Protein AF-A0A3R6DDG1-F1 (afdb_monomer)

Sequence (62 aa):
MNTDQTAFLDSHMQWIVEAGEITVGVGGSSEEIQLTGKFVITDTAVIDGKTRGFYAKSNIVD

Organism: NCBI:txid410072

pLDDT: mean 91.74, std 7.58, range [64.69, 97.88]

Foldseek 3Di:
DDQLLVWDQDPVRFTKRDWDKDKDFDDPDPVGTDDIDIDTDHDMDTDDPVPRDNDDDDDDDD

Secondary structure (DSSP, 8-state):
--GGGG-EE-TTS-EEEPPEEEEEEEESSSS-EEEEEEEEE-S-EE--TTT--SS-------

Structure (mmCIF, N/CA/C/O backbone):
data_AF-A0A3R6DDG1-F1
#
_entry.id   AF-A0A3R6DDG1-F1
#
loop_
_atom_site.group_PDB
_atom_site.id
_atom_site.type_symbol
_atom_site.label_atom_id
_atom_site.label_alt_id
_atom_site.label_comp_id
_atom_site.label_asym_id
_atom_site.label_entity_id
_atom_site.label_seq_id
_atom_site.pdbx_PDB_ins_code
_atom_site.Cartn_x
_atom_site.Cartn_y
_atom_site.Cartn_z
_atom_site.occupancy
_atom_site.B_iso_or_equiv
_atom_site.auth_seq_id
_atom_site.auth_comp_id
_atom_site.auth_asym_id
_atom_site.auth_atom_id
_atom_site.pdbx_PDB_model_num
ATOM 1 N N . MET A 1 1 ? -3.532 5.784 -8.344 1.00 64.69 1 MET A N 1
ATOM 2 C CA . MET A 1 1 ? -2.815 5.300 -7.148 1.00 64.69 1 MET A CA 1
ATOM 3 C C . MET A 1 1 ? -1.373 5.061 -7.547 1.00 64.69 1 MET A C 1
ATOM 5 O O . MET A 1 1 ? -1.176 4.505 -8.618 1.00 64.69 1 MET A O 1
ATOM 9 N N . ASN A 1 2 ? -0.399 5.531 -6.768 1.00 82.38 2 ASN A N 1
ATOM 10 C CA . ASN A 1 2 ? 1.005 5.184 -6.986 1.00 82.38 2 ASN A CA 1
ATOM 11 C C . ASN A 1 2 ? 1.373 4.106 -5.959 1.00 82.38 2 ASN A C 1
ATOM 13 O O . ASN A 1 2 ? 1.177 4.323 -4.764 1.00 82.38 2 ASN A O 1
ATOM 17 N N . THR A 1 3 ? 1.777 2.925 -6.427 1.00 87.44 3 THR A N 1
ATOM 18 C CA . THR A 1 3 ? 2.037 1.754 -5.569 1.00 87.44 3 THR A CA 1
ATOM 19 C C . THR A 1 3 ? 3.301 1.920 -4.735 1.00 87.44 3 THR A C 1
ATOM 21 O O . THR A 1 3 ? 3.441 1.288 -3.699 1.00 87.44 3 THR A O 1
ATOM 24 N N . ASP A 1 4 ? 4.190 2.833 -5.118 1.00 89.50 4 ASP A N 1
ATOM 25 C CA . ASP A 1 4 ? 5.396 3.166 -4.363 1.00 89.50 4 ASP A CA 1
ATOM 26 C C . ASP A 1 4 ? 5.117 3.710 -2.941 1.00 89.50 4 ASP A C 1
ATOM 28 O O . ASP A 1 4 ? 5.976 3.631 -2.061 1.00 89.50 4 ASP A O 1
ATOM 32 N N . GLN A 1 5 ? 3.895 4.181 -2.671 1.00 90.12 5 GLN A N 1
ATOM 33 C CA . GLN A 1 5 ? 3.442 4.588 -1.337 1.00 90.12 5 GLN A CA 1
ATOM 34 C C . GLN A 1 5 ? 3.323 3.411 -0.370 1.00 90.12 5 GLN A C 1
ATOM 36 O O . GLN A 1 5 ? 3.415 3.611 0.838 1.00 90.12 5 GLN A O 1
ATOM 41 N N . THR A 1 6 ? 3.142 2.193 -0.885 1.00 92.62 6 THR A N 1
ATOM 42 C CA . THR A 1 6 ? 3.088 0.972 -0.072 1.00 92.62 6 THR A CA 1
ATOM 43 C C . THR A 1 6 ? 4.463 0.330 0.093 1.00 92.62 6 THR A C 1
ATOM 45 O O . THR A 1 6 ? 4.554 -0.762 0.648 1.00 92.62 6 THR A O 1
ATOM 48 N N . ALA A 1 7 ? 5.530 0.955 -0.417 1.00 94.50 7 ALA A N 1
ATOM 49 C CA . ALA A 1 7 ? 6.850 0.357 -0.361 1.00 94.50 7 ALA A CA 1
ATOM 50 C C . ALA A 1 7 ? 7.462 0.422 1.042 1.00 94.50 7 ALA A C 1
ATOM 52 O O . ALA A 1 7 ? 7.313 1.412 1.765 1.00 94.50 7 ALA A O 1
ATOM 53 N N . PHE A 1 8 ? 8.236 -0.603 1.377 1.00 94.38 8 PHE A N 1
ATOM 54 C CA . PHE A 1 8 ? 8.981 -0.722 2.628 1.00 94.38 8 PHE A CA 1
ATOM 55 C C . PHE A 1 8 ? 10.428 -1.150 2.355 1.00 94.38 8 PHE A C 1
ATOM 57 O O . PHE A 1 8 ? 10.795 -1.421 1.211 1.00 94.38 8 PHE A O 1
ATOM 64 N N . LEU A 1 9 ? 11.267 -1.142 3.393 1.00 96.00 9 LEU A N 1
ATOM 65 C CA . LEU A 1 9 ? 12.638 -1.644 3.311 1.00 96.00 9 LEU A CA 1
ATOM 66 C C . LEU A 1 9 ? 12.659 -3.141 3.612 1.00 96.00 9 LEU A C 1
ATOM 68 O O . LEU A 1 9 ? 12.168 -3.563 4.659 1.00 96.00 9 LEU A O 1
ATOM 72 N N . ASP A 1 10 ? 13.252 -3.920 2.713 1.00 96.38 10 ASP A N 1
ATOM 73 C CA . ASP A 1 10 ? 13.515 -5.338 2.946 1.00 96.38 10 ASP A CA 1
ATOM 74 C C . ASP A 1 10 ? 14.755 -5.556 3.844 1.00 96.38 10 ASP A C 1
ATOM 76 O O . ASP A 1 10 ? 15.417 -4.614 4.293 1.00 96.38 10 ASP A O 1
ATOM 80 N N . SER A 1 11 ? 15.112 -6.821 4.091 1.00 96.94 11 SER A N 1
ATOM 81 C CA . SER A 1 11 ? 16.291 -7.188 4.891 1.00 96.94 11 SER A CA 1
ATOM 82 C C . SER A 1 11 ? 17.632 -6.746 4.288 1.00 96.94 11 SER A C 1
ATOM 84 O O . SER A 1 11 ? 18.641 -6.746 4.992 1.00 96.94 11 SER A O 1
ATOM 86 N N . HIS A 1 12 ? 17.661 -6.384 3.004 1.00 96.50 12 HIS A N 1
ATOM 87 C CA . HIS A 1 12 ? 18.841 -5.902 2.287 1.00 96.50 12 HIS A CA 1
ATOM 88 C C . HIS A 1 12 ? 18.856 -4.376 2.144 1.00 96.50 12 HIS A C 1
ATOM 90 O O . HIS A 1 12 ? 19.706 -3.841 1.430 1.00 96.50 12 HIS A O 1
ATOM 96 N N . MET A 1 13 ? 17.950 -3.666 2.828 1.00 95.12 13 MET A N 1
ATOM 97 C CA . MET A 1 13 ? 17.791 -2.212 2.741 1.00 95.12 13 MET A CA 1
ATOM 98 C C . MET A 1 13 ? 17.405 -1.725 1.333 1.00 95.12 13 MET A C 1
ATOM 100 O O . MET A 1 13 ? 17.724 -0.596 0.949 1.00 95.12 13 MET A O 1
ATOM 104 N N . GLN A 1 14 ? 16.703 -2.557 0.560 1.00 96.06 14 GLN A N 1
ATOM 105 C CA . GLN A 1 14 ? 16.125 -2.182 -0.726 1.00 96.06 14 GLN A CA 1
ATOM 106 C C . GLN A 1 14 ? 14.674 -1.740 -0.539 1.00 96.06 14 GLN A C 1
ATOM 108 O O . GLN A 1 14 ? 13.912 -2.354 0.205 1.00 96.06 14 GLN A O 1
ATOM 113 N N . TRP A 1 15 ? 14.279 -0.670 -1.232 1.00 96.12 15 TRP A N 1
ATOM 114 C CA . TRP A 1 15 ? 12.877 -0.267 -1.287 1.00 96.12 15 TRP A CA 1
ATOM 115 C C . TRP A 1 15 ? 12.113 -1.202 -2.220 1.00 96.12 15 TRP A C 1
ATOM 117 O O . TRP A 1 15 ? 12.450 -1.310 -3.401 1.00 96.12 15 TRP A O 1
ATOM 127 N N . ILE A 1 16 ? 11.077 -1.848 -1.694 1.00 96.94 16 ILE A N 1
ATOM 128 C CA . ILE A 1 16 ? 10.286 -2.851 -2.406 1.00 96.94 16 ILE A CA 1
ATOM 129 C C . ILE A 1 16 ? 8.794 -2.576 -2.253 1.00 96.94 16 ILE A C 1
ATOM 131 O O . ILE A 1 16 ? 8.323 -2.225 -1.174 1.00 96.94 16 ILE A O 1
ATOM 135 N N . VAL A 1 17 ? 8.055 -2.751 -3.345 1.00 96.06 17 VAL A N 1
ATOM 136 C CA . VAL A 1 17 ? 6.603 -2.941 -3.349 1.00 96.06 17 VAL A CA 1
ATOM 137 C C . VAL A 1 17 ? 6.353 -4.439 -3.485 1.00 96.06 17 VAL A C 1
ATOM 139 O O . VAL A 1 17 ? 6.895 -5.058 -4.397 1.00 96.06 17 VAL A O 1
ATOM 142 N N . GLU A 1 18 ? 5.554 -5.020 -2.596 1.00 96.56 18 GLU A N 1
ATOM 143 C CA . GLU A 1 18 ? 5.275 -6.459 -2.572 1.00 96.56 18 GLU A CA 1
ATOM 144 C C . GLU A 1 18 ? 3.912 -6.783 -3.203 1.00 96.56 18 GLU A C 1
ATOM 146 O O . GLU A 1 18 ? 2.921 -6.096 -2.947 1.00 96.56 18 GLU A O 1
ATOM 151 N N . ALA A 1 19 ? 3.862 -7.834 -4.029 1.00 97.31 19 ALA A N 1
ATOM 152 C CA . ALA A 1 19 ? 2.618 -8.399 -4.536 1.00 97.31 19 ALA A CA 1
ATOM 153 C C . ALA A 1 19 ? 1.789 -8.991 -3.393 1.00 97.31 19 ALA A C 1
ATOM 155 O O . ALA A 1 19 ? 2.287 -9.761 -2.574 1.00 97.31 19 ALA A O 1
ATOM 156 N N . GLY A 1 20 ? 0.498 -8.681 -3.368 1.00 97.19 20 GLY A N 1
ATOM 157 C CA . GLY A 1 20 ? -0.384 -9.136 -2.303 1.00 97.19 20 GLY A CA 1
ATOM 158 C C . GLY A 1 20 ? -1.639 -8.293 -2.159 1.00 97.19 20 GLY A C 1
ATOM 159 O O . GLY A 1 20 ? -1.833 -7.287 -2.845 1.00 97.19 20 GLY A O 1
ATOM 160 N N . GLU A 1 21 ? -2.516 -8.729 -1.259 1.00 97.88 21 GLU A N 1
ATOM 161 C CA . GLU A 1 21 ? -3.697 -7.964 -0.872 1.00 97.88 21 GLU A CA 1
ATOM 162 C C . GLU A 1 21 ? -3.308 -6.914 0.173 1.00 97.88 21 GLU A C 1
ATOM 164 O O . GLU A 1 21 ? -2.729 -7.231 1.210 1.00 97.88 21 GLU A O 1
ATOM 169 N N . ILE A 1 22 ? -3.664 -5.660 -0.092 1.00 95.75 22 ILE A N 1
ATOM 170 C CA . ILE A 1 22 ? -3.526 -4.558 0.853 1.00 95.75 22 ILE A CA 1
ATOM 171 C C . ILE A 1 22 ? -4.911 -4.211 1.386 1.00 95.75 22 ILE A C 1
ATOM 173 O O . ILE A 1 22 ? -5.831 -3.906 0.621 1.00 95.75 22 ILE A O 1
ATOM 177 N N . THR A 1 23 ? -5.043 -4.218 2.711 1.00 96.56 23 THR A N 1
ATOM 178 C CA . THR A 1 23 ? -6.229 -3.706 3.404 1.00 96.56 23 THR A CA 1
ATOM 179 C C . THR A 1 23 ? -6.059 -2.215 3.669 1.00 96.56 23 THR A C 1
ATOM 181 O O . THR A 1 23 ? -5.042 -1.780 4.204 1.00 96.56 23 THR A O 1
ATOM 184 N N . VAL A 1 24 ? -7.070 -1.430 3.314 1.00 94.44 24 VAL A N 1
ATOM 185 C CA . VAL A 1 24 ? -7.137 0.008 3.579 1.00 94.44 24 VAL A CA 1
ATOM 186 C C . VAL A 1 24 ? -8.150 0.239 4.688 1.00 94.44 24 VAL A C 1
ATOM 188 O O . VAL A 1 24 ? -9.312 -0.130 4.537 1.00 94.44 24 VAL A O 1
ATOM 191 N N . GLY A 1 25 ? -7.717 0.853 5.786 1.00 95.56 25 GLY A N 1
ATOM 192 C CA . GLY A 1 25 ? -8.591 1.324 6.857 1.00 95.56 25 GLY A CA 1
ATOM 193 C C . GLY A 1 25 ? -8.719 2.844 6.817 1.00 95.56 25 GLY A C 1
ATOM 194 O O . GLY A 1 25 ? -7.724 3.540 6.620 1.00 95.56 25 GLY A O 1
ATOM 195 N N . VAL A 1 26 ? -9.930 3.360 7.012 1.00 95.56 26 VAL A N 1
ATOM 196 C CA . VAL A 1 26 ? -10.180 4.791 7.221 1.00 95.56 26 VAL A CA 1
ATOM 197 C C . VAL A 1 26 ? -10.939 4.955 8.525 1.00 95.56 26 VAL A C 1
ATOM 199 O O . VAL A 1 26 ? -11.995 4.344 8.719 1.00 95.56 26 VAL A O 1
ATOM 202 N N . GLY A 1 27 ? -10.418 5.803 9.404 1.00 95.75 27 GLY A N 1
ATOM 203 C CA . GLY A 1 27 ? -11.162 6.207 10.576 1.00 95.75 27 GLY A CA 1
ATOM 204 C C . GLY A 1 27 ? -10.546 7.339 11.379 1.00 95.75 27 GLY A C 1
ATOM 205 O O . GLY A 1 27 ? -9.576 7.962 10.945 1.00 95.75 27 GLY A O 1
ATOM 206 N N . GLY A 1 28 ? -11.162 7.624 12.525 1.00 96.25 28 GLY A N 1
ATOM 207 C CA . GLY A 1 28 ? -10.753 8.695 13.437 1.00 96.25 28 GLY A CA 1
ATOM 208 C C . GLY A 1 28 ? -9.409 8.438 14.125 1.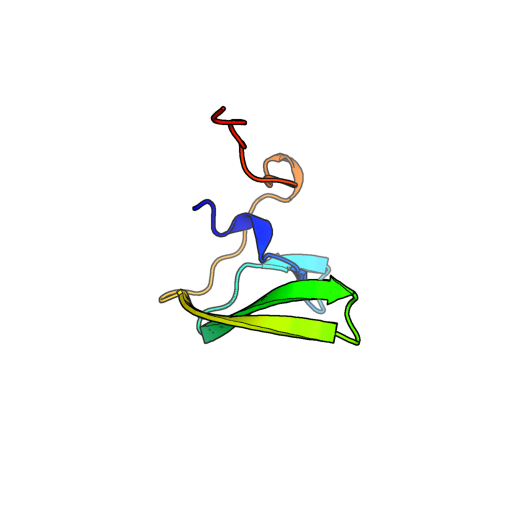00 96.25 28 GLY A C 1
ATOM 209 O O . GLY A 1 28 ? -8.671 9.387 14.389 1.00 96.25 28 GLY A O 1
ATOM 210 N N . SER A 1 29 ? -9.065 7.169 14.368 1.00 95.12 29 SER A N 1
ATOM 211 C CA . SER A 1 29 ? -7.752 6.741 14.866 1.00 95.12 29 SER A CA 1
ATOM 212 C C . SER A 1 29 ? -7.404 5.330 14.379 1.00 95.12 29 SER A C 1
ATOM 214 O O . SER A 1 29 ? -8.228 4.655 13.763 1.00 95.12 29 SER A O 1
ATOM 216 N N . SER A 1 30 ? -6.187 4.862 14.668 1.00 91.75 30 SER A N 1
ATOM 217 C CA . SER A 1 30 ? -5.782 3.471 14.416 1.00 91.75 30 SER A CA 1
ATOM 218 C C . SER A 1 30 ? -6.607 2.447 15.200 1.00 91.75 30 SER A C 1
ATOM 220 O O . SER A 1 30 ? -6.771 1.317 14.748 1.00 91.75 30 SER A O 1
ATOM 222 N N . GLU A 1 31 ? -7.135 2.838 16.357 1.00 96.25 31 GLU A N 1
ATOM 223 C CA . GLU A 1 31 ? -7.996 2.018 17.212 1.00 96.25 31 GLU A CA 1
ATOM 224 C C . GLU A 1 31 ? -9.464 2.069 16.765 1.00 96.25 31 GLU A C 1
ATOM 226 O O . GLU A 1 31 ? -10.224 1.141 17.040 1.00 96.25 31 GLU A O 1
ATOM 231 N N . GLU A 1 32 ? -9.864 3.128 16.056 1.00 96.81 32 GLU A N 1
ATOM 232 C CA . GLU A 1 32 ? -11.236 3.370 15.616 1.00 96.81 32 GLU A CA 1
ATOM 233 C C . GLU A 1 32 ? -11.321 3.476 14.087 1.00 96.81 32 GLU A C 1
ATOM 235 O O . GLU A 1 32 ? -11.387 4.569 13.519 1.00 96.81 32 GLU A O 1
ATOM 240 N N . ILE A 1 33 ? -11.367 2.323 13.416 1.00 97.31 33 ILE A N 1
ATOM 241 C CA . ILE A 1 33 ? -11.525 2.215 11.958 1.00 97.31 33 ILE A CA 1
ATOM 242 C C . ILE A 1 33 ? -13.011 2.061 11.597 1.00 97.31 33 ILE A C 1
ATOM 244 O O . ILE A 1 33 ? -13.641 1.077 11.982 1.00 97.31 33 ILE A O 1
ATOM 248 N N . GLN A 1 34 ? -13.578 3.009 10.839 1.00 97.75 34 GLN A N 1
ATOM 249 C CA . GLN A 1 34 ? -14.996 2.986 10.435 1.00 97.75 34 GLN A CA 1
ATOM 250 C C . GLN A 1 34 ? -15.224 2.384 9.045 1.00 97.75 34 GLN A C 1
ATOM 252 O O . GLN A 1 34 ? -16.271 1.786 8.802 1.00 97.75 34 GLN A O 1
ATOM 257 N N . LEU A 1 35 ? -14.271 2.550 8.126 1.00 97.81 35 LEU A N 1
ATOM 258 C CA . LEU A 1 35 ? -14.365 2.026 6.766 1.00 97.81 35 LEU A CA 1
ATOM 259 C C . LEU A 1 35 ? -13.176 1.120 6.478 1.00 97.81 35 LEU A C 1
ATOM 261 O O . LEU A 1 35 ? -12.039 1.433 6.830 1.00 97.81 35 LEU A O 1
ATOM 265 N N . THR A 1 36 ? -13.443 0.025 5.778 1.00 97.56 36 THR A N 1
ATOM 266 C CA . THR A 1 36 ? -12.419 -0.884 5.276 1.00 97.56 36 THR A CA 1
ATOM 267 C C . THR A 1 36 ? -12.605 -1.107 3.781 1.00 97.56 36 THR A C 1
ATOM 269 O O . THR A 1 36 ? -13.719 -1.150 3.259 1.00 97.56 36 THR A O 1
ATOM 272 N N . GLY A 1 37 ? -11.492 -1.226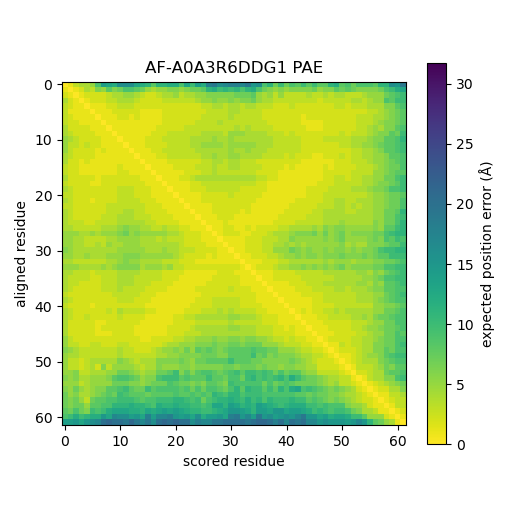 3.073 1.00 97.19 37 GLY A N 1
ATOM 273 C CA . GLY A 1 37 ? -11.438 -1.548 1.657 1.00 97.19 37 GLY A CA 1
ATOM 274 C C . GLY A 1 37 ? -10.217 -2.404 1.367 1.00 97.19 37 GLY A C 1
ATOM 275 O O . GLY A 1 37 ? -9.379 -2.626 2.241 1.00 97.19 37 GLY A O 1
ATOM 276 N N . LYS A 1 38 ? -10.108 -2.893 0.135 1.00 97.31 38 LYS A N 1
ATOM 277 C CA . LYS A 1 38 ? -8.96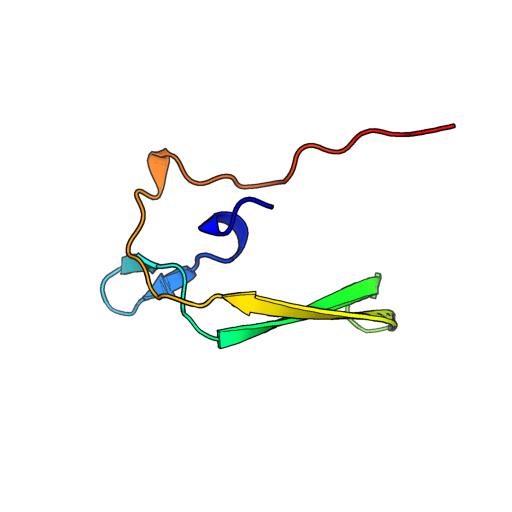2 -3.697 -0.278 1.00 97.31 38 LYS A CA 1
ATOM 278 C C . LYS A 1 38 ? -8.645 -3.542 -1.751 1.00 97.31 38 LYS A C 1
ATOM 280 O O . LYS A 1 38 ? -9.537 -3.302 -2.564 1.00 97.31 38 LYS A O 1
ATOM 285 N N . PHE A 1 39 ? -7.376 -3.718 -2.080 1.00 95.12 39 PHE A N 1
ATOM 286 C CA . PHE A 1 39 ? -6.894 -3.843 -3.450 1.00 95.12 39 PHE A CA 1
ATOM 287 C C . PHE A 1 39 ? -5.732 -4.837 -3.494 1.00 95.12 39 PHE A C 1
ATOM 289 O O . PHE A 1 39 ? -5.186 -5.208 -2.457 1.00 95.12 39 PHE A O 1
ATOM 296 N N . VAL A 1 40 ? -5.371 -5.282 -4.696 1.00 97.06 40 VAL A N 1
ATOM 297 C CA . VAL A 1 40 ? -4.289 -6.247 -4.908 1.00 97.06 40 VAL A CA 1
ATOM 298 C C . VAL A 1 40 ? -3.184 -5.591 -5.721 1.00 97.06 40 VAL A C 1
ATOM 300 O O . VAL A 1 40 ? -3.450 -4.980 -6.757 1.00 97.06 40 VAL A O 1
ATOM 303 N N . ILE A 1 41 ? -1.950 -5.738 -5.253 1.00 96.56 41 ILE A N 1
ATOM 304 C CA . ILE A 1 41 ? -0.744 -5.498 -6.041 1.00 96.56 41 ILE A CA 1
ATOM 305 C C . ILE A 1 41 ? -0.418 -6.813 -6.742 1.00 96.56 41 ILE A C 1
ATOM 307 O O . ILE A 1 41 ? -0.263 -7.8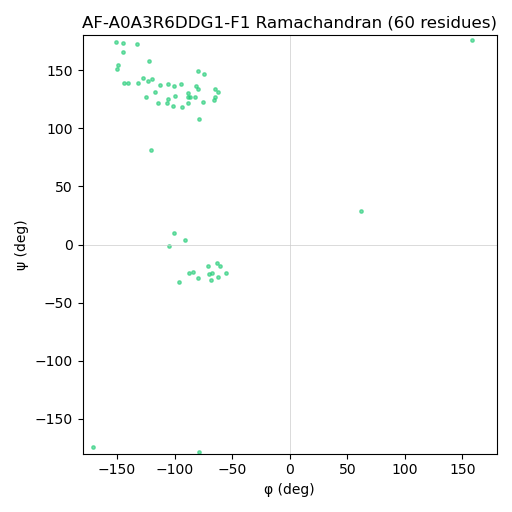43 -6.088 1.00 96.56 41 ILE A O 1
ATOM 311 N N . THR A 1 42 ? -0.359 -6.792 -8.070 1.00 96.62 42 THR A N 1
ATOM 312 C CA . THR A 1 42 ? -0.189 -8.010 -8.870 1.00 96.62 42 THR A CA 1
ATOM 313 C C . THR A 1 42 ? 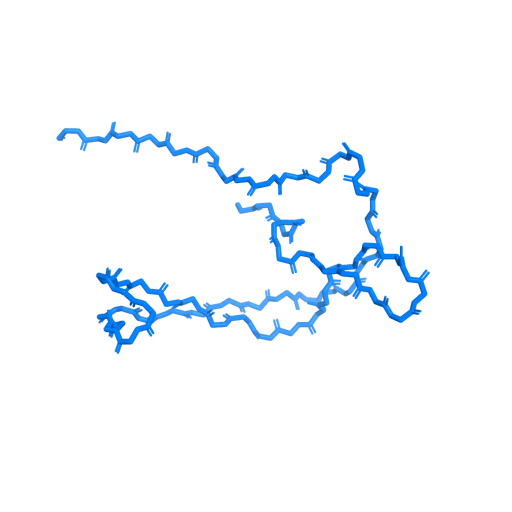1.253 -8.495 -8.914 1.00 96.62 42 THR A C 1
ATOM 315 O O . THR A 1 42 ? 1.475 -9.696 -9.018 1.00 96.62 42 THR A O 1
ATOM 318 N N . ASP A 1 43 ? 2.220 -7.580 -8.800 1.00 9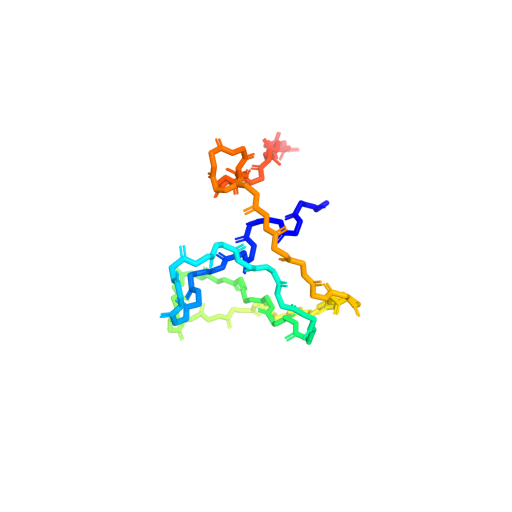6.69 43 ASP A N 1
ATOM 319 C CA . ASP A 1 43 ? 3.633 -7.861 -9.039 1.00 96.69 43 ASP A CA 1
ATOM 320 C C . ASP A 1 43 ? 4.535 -7.153 -8.024 1.00 96.69 43 ASP A C 1
ATOM 322 O O . ASP A 1 43 ? 4.333 -5.985 -7.685 1.00 96.69 43 ASP A O 1
ATOM 326 N N . THR A 1 44 ? 5.559 -7.874 -7.569 1.00 96.81 44 THR A N 1
ATOM 327 C CA . THR A 1 44 ? 6.599 -7.352 -6.681 1.00 96.81 44 THR A CA 1
ATOM 328 C C . THR A 1 44 ? 7.645 -6.598 -7.496 1.00 96.81 44 THR A C 1
ATOM 330 O O . THR A 1 44 ? 8.103 -7.090 -8.529 1.00 96.81 44 THR A O 1
ATOM 333 N N . ALA A 1 45 ? 8.080 -5.433 -7.016 1.00 95.88 45 ALA A N 1
ATOM 334 C CA . ALA A 1 45 ? 9.102 -4.633 -7.682 1.00 95.88 45 ALA A CA 1
ATOM 335 C C . ALA A 1 45 ? 10.031 -3.926 -6.691 1.00 95.88 45 ALA A C 1
ATOM 337 O O . ALA A 1 45 ? 9.586 -3.350 -5.698 1.00 95.88 45 ALA A O 1
ATOM 338 N N . VAL A 1 46 ? 11.325 -3.908 -7.014 1.00 96.12 46 VAL A N 1
ATOM 339 C CA . VAL A 1 46 ? 12.300 -3.014 -6.375 1.00 96.12 46 VAL A CA 1
ATOM 340 C C . VAL A 1 46 ? 12.168 -1.629 -7.007 1.00 96.12 46 VAL A C 1
ATOM 342 O O . VAL A 1 46 ? 12.116 -1.511 -8.232 1.00 96.12 46 VAL A O 1
ATOM 345 N N . ILE A 1 47 ? 12.126 -0.581 -6.186 1.00 93.56 47 ILE A N 1
ATOM 346 C CA . ILE A 1 47 ? 11.949 0.807 -6.636 1.00 93.56 47 ILE A CA 1
ATOM 347 C C . ILE A 1 47 ? 13.105 1.704 -6.178 1.00 93.56 47 ILE A C 1
ATOM 349 O O . ILE A 1 47 ? 13.785 1.422 -5.190 1.00 93.56 47 ILE A O 1
ATOM 353 N N . ASP A 1 48 ? 13.314 2.827 -6.869 1.00 92.12 48 ASP A N 1
ATOM 354 C CA . ASP A 1 48 ? 14.259 3.848 -6.413 1.00 92.12 48 ASP A CA 1
ATOM 355 C C . ASP A 1 48 ? 13.629 4.708 -5.311 1.00 92.12 48 ASP A C 1
ATOM 357 O O . ASP A 1 48 ? 12.784 5.574 -5.569 1.00 92.12 48 ASP A O 1
ATOM 361 N N . GLY A 1 49 ? 14.105 4.515 -4.080 1.00 87.88 49 GLY A N 1
ATOM 362 C CA . GLY A 1 49 ? 13.667 5.268 -2.907 1.00 87.88 49 GLY A CA 1
ATOM 363 C C . GLY A 1 49 ? 13.791 6.789 -3.037 1.00 87.88 49 GLY A C 1
ATOM 364 O O . GLY A 1 49 ? 13.035 7.501 -2.380 1.00 87.88 49 GLY A O 1
ATOM 365 N N . LYS A 1 50 ? 14.683 7.310 -3.894 1.00 89.44 50 LYS A N 1
ATOM 366 C CA . LYS A 1 50 ? 14.827 8.762 -4.121 1.00 89.44 50 LYS A CA 1
ATOM 367 C C . LYS A 1 50 ? 13.645 9.374 -4.867 1.00 89.44 50 LYS A C 1
ATOM 369 O O . LYS A 1 50 ? 13.403 10.571 -4.739 1.00 89.44 50 LYS A O 1
ATOM 374 N N . THR A 1 51 ? 12.938 8.568 -5.655 1.00 87.38 51 THR A N 1
ATOM 375 C CA . THR A 1 51 ? 11.805 9.009 -6.488 1.00 87.38 51 THR A CA 1
ATOM 376 C C . THR A 1 51 ? 10.450 8.596 -5.919 1.00 87.38 51 THR A C 1
ATOM 378 O O . THR A 1 51 ? 9.416 8.940 -6.487 1.00 87.38 51 THR A O 1
ATOM 381 N N . ARG A 1 52 ? 10.454 7.889 -4.784 1.00 86.81 52 ARG A N 1
ATOM 382 C CA . ARG A 1 52 ? 9.261 7.340 -4.145 1.00 86.81 52 ARG A CA 1
ATOM 383 C C . ARG A 1 52 ? 8.315 8.438 -3.658 1.00 86.81 52 ARG A C 1
ATOM 385 O O . ARG A 1 52 ? 8.700 9.314 -2.881 1.00 86.81 52 ARG A O 1
ATOM 392 N N . GLY A 1 53 ? 7.052 8.344 -4.061 1.00 82.81 53 GLY A N 1
ATOM 393 C CA . GLY A 1 53 ? 5.973 9.184 -3.560 1.00 82.81 53 GLY A CA 1
ATOM 394 C C . GLY A 1 53 ? 5.692 8.915 -2.081 1.00 82.81 53 GLY A C 1
ATOM 395 O O . GLY A 1 53 ? 5.408 7.788 -1.688 1.00 82.81 53 GLY A O 1
ATOM 396 N N . PHE A 1 54 ? 5.750 9.958 -1.251 1.00 75.19 54 PHE A N 1
ATOM 397 C CA . PHE A 1 54 ? 5.458 9.843 0.185 1.00 75.19 54 PHE A CA 1
ATOM 398 C C . PHE A 1 54 ? 3.964 10.020 0.505 1.00 75.19 54 PHE A C 1
ATOM 400 O O . PHE A 1 54 ? 3.482 9.539 1.523 1.00 75.19 54 PHE A O 1
ATOM 407 N N . TYR A 1 55 ? 3.228 10.715 -0.365 1.00 77.94 55 TYR A N 1
ATOM 408 C CA . TYR A 1 55 ? 1.799 10.984 -0.221 1.00 77.94 55 TYR A CA 1
ATOM 409 C C . TYR A 1 55 ? 1.128 11.090 -1.594 1.00 77.94 55 TYR A C 1
ATOM 411 O O . TYR A 1 55 ? 1.763 11.412 -2.604 1.00 77.94 55 TYR A O 1
ATOM 419 N N . ALA A 1 56 ? -0.175 10.814 -1.645 1.00 79.69 56 ALA A N 1
ATOM 420 C CA . ALA A 1 56 ? -0.984 11.036 -2.836 1.00 79.69 56 ALA A CA 1
ATOM 421 C C . ALA A 1 56 ? -1.380 12.513 -2.955 1.00 79.69 56 ALA A C 1
ATOM 423 O O . ALA A 1 56 ? -1.583 13.198 -1.955 1.00 79.69 56 ALA A O 1
ATOM 424 N N . LYS A 1 57 ? -1.550 13.001 -4.188 1.00 82.62 57 LYS A N 1
ATOM 425 C CA . LYS A 1 57 ? -2.235 14.279 -4.404 1.00 82.62 57 LYS A CA 1
ATOM 426 C C . LYS A 1 57 ? -3.676 14.156 -3.909 1.00 82.62 57 LYS A C 1
ATOM 428 O O . LYS A 1 57 ? -4.371 13.215 -4.289 1.00 82.62 57 LYS A O 1
ATOM 433 N N . SER A 1 58 ? -4.117 15.125 -3.120 1.00 78.94 58 SER 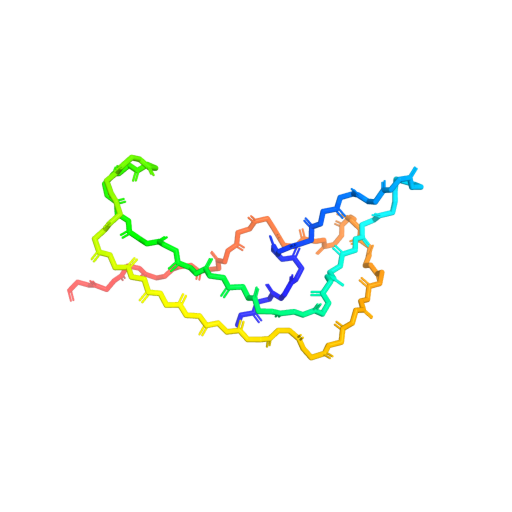A N 1
ATOM 434 C CA . SER A 1 58 ? -5.491 15.243 -2.639 1.00 78.94 58 SER A CA 1
ATOM 435 C C . SER A 1 58 ? -6.096 16.557 -3.115 1.00 78.94 58 SER A C 1
ATOM 437 O O . SER A 1 58 ? -5.415 17.582 -3.120 1.00 78.94 58 SER A O 1
ATOM 439 N N . ASN A 1 59 ? -7.377 16.531 -3.472 1.00 86.88 59 ASN A N 1
ATOM 440 C CA . ASN A 1 59 ? -8.165 17.733 -3.713 1.00 86.88 59 ASN A CA 1
ATOM 441 C C . ASN A 1 59 ? -9.227 17.828 -2.622 1.00 86.88 59 ASN A C 1
ATOM 443 O O . ASN A 1 59 ? -9.843 16.819 -2.280 1.00 86.88 59 ASN A O 1
ATOM 447 N N . ILE A 1 60 ? -9.432 19.031 -2.099 1.00 82.94 60 ILE A N 1
ATOM 448 C CA . ILE A 1 60 ? -10.584 19.338 -1.256 1.00 82.94 60 ILE A CA 1
ATOM 449 C C . ILE A 1 60 ? -11.708 19.723 -2.216 1.00 82.94 60 ILE A C 1
ATOM 451 O O . ILE A 1 60 ? -11.501 20.546 -3.107 1.00 82.94 60 ILE A O 1
ATOM 455 N N . VAL A 1 61 ? -12.853 19.069 -2.080 1.00 80.31 61 VAL A N 1
ATOM 456 C CA . VAL A 1 61 ? -14.080 19.383 -2.814 1.00 80.31 61 VAL A CA 1
ATOM 457 C C . VAL A 1 61 ? -15.102 19.857 -1.791 1.00 80.31 61 VAL A C 1
ATOM 459 O O . VAL A 1 61 ? -15.347 19.139 -0.821 1.00 80.31 61 VAL A O 1
ATOM 462 N N . ASP A 1 62 ? -15.599 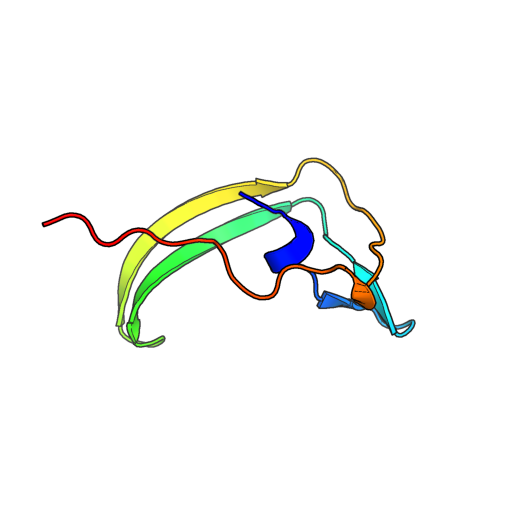21.079 -1.993 1.00 66.94 62 ASP A N 1
ATOM 463 C CA . ASP A 1 62 ? -16.654 21.712 -1.189 1.00 66.94 62 ASP A CA 1
ATOM 464 C C . ASP A 1 62 ? -18.027 21.058 -1.419 1.00 66.94 62 ASP A C 1
ATOM 466 O O . ASP A 1 62 ? -18.301 20.629 -2.569 1.00 66.94 62 ASP A O 1
#

Solvent-accessible surface area (backbone atoms only — not comparable to full-atom values): 4145 Å² total; per-residue (Å²): 136,72,66,55,58,70,40,46,71,50,100,83,72,44,36,32,30,70,49,42,78,46,78,46,74,44,56,92,44,96,90,44,63,79,44,77,49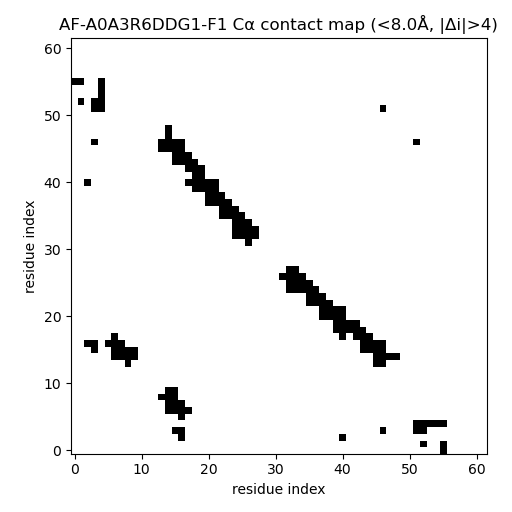,74,50,70,42,88,63,64,44,80,53,65,70,90,75,49,50,89,70,78,93,80,81,91,80,134

Mean predicted aligned error: 4.35 Å

Radius of gyration: 13.89 Å; Cα contacts (8 Å, |Δi|>4): 86; chains: 1; bounding box: 36×31×26 Å

Nearest PDB structures (foldseek):
  7zb3-assembly1_B  TM=8.697E-01  e=1.656E-03  Thermotoga maritima MSB8
  7zb3-assembly1_A  TM=8.728E-01  e=1.656E-03  Thermotoga maritima MSB8
  7zeq-assembly1_X  TM=8.721E-01  e=2.020E-03  Thermotoga maritima MSB8
  7zeq-assembly1_Y  TM=8.688E-01  e=1.891E-03  Thermotoga maritima MSB8
  7zgz-assembly1_X  TM=8.712E-01  e=2.465E-03  Thermotoga maritima MSB8

InterPro domains:
  IPR013783 Immunoglobulin-like fold [G3DSA:2.60.40.10] (1-49)